Protein AF-A9WIB2-F1 (afdb_monomer)

pLDDT: mean 91.98, std 6.84, range [59.97, 97.75]

Radius of gyration: 13.46 Å; Cα contacts (8 Å, |Δi|>4): 93; chains: 1; bounding box: 33×24×36 Å

Nearest PDB structures (foldseek):
  8hmc-assembly1_C  TM=5.331E-01  e=4.585E+00  Tetrahymena thermophila
  8g9j-assembly1_A  TM=5.058E-01  e=5.652E+00  synthetic construct
  4e6y-assembly1_A  TM=2.421E-01  e=9.052E+00  Vibrio vulnificus CMCP6

Mean predicted aligned error: 3.43 Å

Structure (mmCIF, N/CA/C/O backbone):
data_AF-A9WIB2-F1
#
_entry.id   AF-A9WIB2-F1
#
loop_
_atom_site.group_PDB
_atom_site.id
_atom_site.type_symbol
_atom_site.label_atom_id
_atom_site.label_alt_id
_atom_site.label_comp_id
_atom_site.label_asym_id
_atom_site.label_entity_id
_atom_site.label_seq_id
_atom_site.pdbx_PDB_ins_code
_atom_site.Cartn_x
_atom_site.Cartn_y
_atom_site.Cartn_z
_atom_site.occupancy
_atom_site.B_iso_or_equiv
_atom_site.auth_seq_id
_atom_site.auth_comp_id
_atom_site.auth_asym_id
_atom_site.auth_atom_id
_atom_site.pdbx_PDB_model_num
ATOM 1 N N . MET A 1 1 ? 16.129 -1.186 -16.344 1.00 59.97 1 MET A N 1
ATOM 2 C CA . MET A 1 1 ? 15.666 -0.053 -15.521 1.00 59.97 1 MET A CA 1
ATOM 3 C C . MET A 1 1 ? 16.371 -0.149 -14.188 1.00 59.97 1 MET A C 1
ATOM 5 O O . MET A 1 1 ? 16.435 -1.251 -13.658 1.00 59.97 1 MET A O 1
ATOM 9 N N . ASP A 1 2 ? 16.944 0.943 -13.690 1.00 70.56 2 ASP A N 1
ATOM 10 C CA . ASP A 1 2 ? 17.434 0.971 -12.313 1.00 70.56 2 ASP A CA 1
ATOM 11 C C . ASP A 1 2 ? 16.218 1.041 -11.381 1.00 70.56 2 ASP A C 1
ATOM 13 O O . ASP A 1 2 ? 15.528 2.057 -11.327 1.00 70.56 2 ASP A O 1
ATOM 17 N N . SER A 1 3 ? 15.887 -0.081 -10.741 1.00 80.69 3 SER A N 1
ATOM 18 C CA . SER A 1 3 ? 14.747 -0.174 -9.826 1.00 80.69 3 SER A CA 1
ATOM 19 C C . SER A 1 3 ? 15.053 0.406 -8.446 1.00 80.69 3 SER A C 1
ATOM 21 O O . SER A 1 3 ? 14.131 0.547 -7.646 1.00 80.69 3 SER A O 1
ATOM 23 N N . GLU A 1 4 ? 16.317 0.719 -8.142 1.00 87.06 4 GLU A N 1
ATOM 24 C CA . GLU A 1 4 ? 16.743 1.140 -6.804 1.00 87.06 4 GLU A CA 1
ATOM 25 C C . GLU A 1 4 ? 16.022 2.409 -6.311 1.00 87.06 4 GLU A C 1
ATOM 27 O O . GLU A 1 4 ? 15.551 2.398 -5.172 1.00 87.06 4 GLU A O 1
ATOM 32 N N . PRO A 1 5 ? 15.807 3.459 -7.133 1.00 91.25 5 PRO A N 1
ATOM 33 C CA . PRO A 1 5 ? 15.060 4.639 -6.697 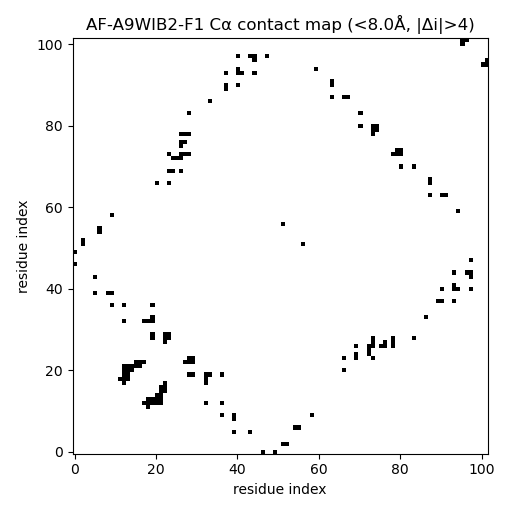1.00 91.25 5 PRO A CA 1
ATOM 34 C C . PRO A 1 5 ? 13.604 4.329 -6.331 1.00 91.25 5 PRO A C 1
ATOM 36 O O . PRO A 1 5 ? 13.073 4.889 -5.375 1.00 91.25 5 PRO A O 1
ATOM 39 N N . ILE A 1 6 ? 12.958 3.418 -7.068 1.00 91.25 6 ILE A N 1
ATOM 40 C CA . ILE A 1 6 ? 11.564 3.027 -6.818 1.00 91.25 6 ILE A CA 1
ATOM 41 C C . ILE A 1 6 ? 11.471 2.157 -5.562 1.00 91.25 6 ILE A C 1
ATOM 43 O O . ILE A 1 6 ? 10.568 2.349 -4.752 1.00 91.25 6 ILE A O 1
ATOM 47 N N . ILE A 1 7 ? 12.416 1.230 -5.376 1.00 92.12 7 ILE A N 1
ATOM 48 C CA . ILE A 1 7 ? 12.519 0.424 -4.153 1.00 92.12 7 ILE A CA 1
ATOM 49 C C . ILE A 1 7 ? 12.688 1.343 -2.947 1.00 92.12 7 ILE A C 1
ATOM 51 O O . ILE A 1 7 ? 11.947 1.210 -1.979 1.00 92.12 7 ILE A O 1
ATOM 55 N N . HIS A 1 8 ? 13.611 2.303 -3.027 1.00 94.25 8 HIS A N 1
ATOM 56 C CA . HIS A 1 8 ? 13.830 3.256 -1.949 1.00 94.25 8 HIS A CA 1
ATOM 57 C C . HIS A 1 8 ? 12.567 4.075 -1.654 1.00 94.25 8 HIS A C 1
ATOM 59 O O . HIS A 1 8 ? 12.190 4.211 -0.495 1.00 94.25 8 HIS A O 1
ATOM 65 N N . ALA A 1 9 ? 11.867 4.560 -2.685 1.00 94.81 9 ALA A N 1
ATOM 66 C CA . ALA A 1 9 ? 10.616 5.296 -2.511 1.00 94.81 9 ALA A CA 1
ATOM 67 C C . ALA A 1 9 ? 9.506 4.446 -1.864 1.00 94.81 9 ALA A C 1
ATOM 69 O O . ALA A 1 9 ? 8.810 4.932 -0.978 1.00 94.81 9 ALA A O 1
ATOM 70 N N . LEU A 1 10 ? 9.368 3.170 -2.244 1.00 94.88 10 LEU A N 1
ATOM 71 C CA . LEU A 1 10 ? 8.441 2.242 -1.585 1.00 94.88 10 LEU A CA 1
ATOM 72 C C . LEU A 1 10 ? 8.816 1.991 -0.122 1.00 94.88 10 LEU A C 1
ATOM 74 O O . LEU A 1 10 ? 7.937 1.898 0.732 1.00 94.88 10 LEU A O 1
ATOM 78 N N . GLU A 1 11 ? 10.107 1.877 0.181 1.00 94.81 11 GLU A N 1
ATOM 79 C CA . GLU A 1 11 ? 10.588 1.722 1.555 1.00 94.81 11 GLU A CA 1
ATOM 80 C C . GLU A 1 11 ? 10.288 2.957 2.404 1.00 94.81 11 GLU A C 1
ATOM 82 O O . GLU A 1 11 ? 9.890 2.808 3.555 1.00 94.81 11 GLU A O 1
ATOM 87 N N . GLN A 1 12 ? 10.369 4.164 1.834 1.00 96.31 12 GLN A N 1
ATOM 88 C CA . GLN A 1 12 ? 9.988 5.391 2.541 1.00 96.31 12 GLN A CA 1
ATOM 89 C C . GLN A 1 12 ? 8.508 5.418 2.954 1.00 96.31 12 GLN A C 1
ATOM 91 O O . GLN A 1 12 ? 8.178 6.049 3.955 1.00 96.31 12 GLN A O 1
ATOM 96 N N . GLU A 1 13 ? 7.611 4.698 2.270 1.00 97.19 13 GLU A N 1
ATOM 97 C CA . GLU A 1 13 ? 6.209 4.604 2.707 1.00 97.19 13 GLU A CA 1
ATOM 98 C C . GLU A 1 13 ? 6.047 3.833 4.035 1.00 97.19 13 GLU A C 1
ATOM 100 O O . GLU A 1 13 ? 5.006 3.938 4.685 1.00 97.19 13 GLU A O 1
ATOM 105 N N . TRP A 1 14 ? 7.072 3.101 4.488 1.00 96.12 14 TRP A N 1
ATOM 106 C CA . TRP A 1 14 ? 7.111 2.442 5.800 1.00 96.12 14 TRP A CA 1
ATOM 107 C C . TRP A 1 14 ? 7.679 3.308 6.922 1.00 96.12 14 TRP A C 1
ATOM 109 O O . TRP A 1 14 ? 7.505 2.960 8.098 1.00 96.12 14 TRP A O 1
ATOM 119 N N . GLU A 1 15 ? 8.340 4.408 6.568 1.00 95.75 15 GLU A N 1
ATOM 120 C CA . GLU A 1 15 ? 9.074 5.256 7.497 1.00 95.75 15 GLU A CA 1
ATOM 121 C C . GLU A 1 15 ? 8.188 6.356 8.090 1.00 95.75 15 GLU A C 1
ATOM 123 O O . GLU A 1 15 ? 7.320 6.947 7.441 1.00 95.75 15 GLU A O 1
ATOM 128 N N . GLN A 1 16 ? 8.410 6.639 9.371 1.00 91.69 16 GLN A N 1
ATOM 129 C CA . GLN A 1 16 ? 7.735 7.733 10.061 1.00 91.69 16 GLN A CA 1
ATOM 130 C C . GLN A 1 16 ? 8.352 9.096 9.694 1.00 91.69 16 GLN A C 1
ATOM 132 O O . GLN A 1 16 ? 9.539 9.169 9.381 1.00 91.69 16 GLN A O 1
ATOM 137 N N . PRO A 1 17 ? 7.590 10.202 9.810 1.00 88.62 17 PRO A N 1
ATOM 138 C CA . PRO A 1 17 ? 6.172 10.265 10.181 1.00 88.62 17 PRO A CA 1
ATOM 139 C C . PRO A 1 17 ? 5.219 10.264 8.973 1.00 88.62 17 PRO A C 1
ATOM 141 O O . PRO A 1 17 ? 4.008 10.220 9.156 1.00 88.62 17 PRO A O 1
ATOM 144 N N . THR A 1 18 ? 5.741 10.350 7.748 1.00 90.19 18 THR A N 1
ATOM 145 C CA . THR A 1 18 ? 4.946 10.664 6.548 1.00 90.19 18 THR A CA 1
ATOM 146 C C . THR A 1 18 ? 4.573 9.460 5.693 1.00 90.19 18 THR A C 1
ATOM 148 O O . THR A 1 18 ? 3.735 9.606 4.803 1.00 90.19 18 THR A O 1
ATOM 151 N N . GLY A 1 19 ? 5.194 8.299 5.908 1.00 96.25 19 GLY A N 1
ATOM 152 C CA . GLY A 1 19 ? 4.931 7.112 5.107 1.00 96.25 19 GLY A CA 1
ATOM 153 C C . GLY A 1 19 ? 3.496 6.617 5.275 1.00 96.25 19 GLY A C 1
ATOM 154 O O . GLY A 1 19 ? 2.991 6.521 6.396 1.00 96.25 19 GLY A O 1
ATOM 155 N N . PHE A 1 20 ? 2.839 6.279 4.166 1.00 97.62 20 PHE A N 1
ATOM 156 C CA . PHE A 1 20 ? 1.468 5.777 4.160 1.00 97.62 20 PHE A CA 1
ATOM 157 C C . PHE A 1 20 ? 1.300 4.576 5.095 1.00 97.62 20 PHE A C 1
ATOM 159 O O . PHE A 1 20 ? 0.411 4.568 5.944 1.00 97.62 20 PHE A O 1
ATOM 166 N N . PHE A 1 21 ? 2.192 3.585 5.014 1.00 97.56 21 PHE A N 1
ATOM 167 C CA . PHE A 1 21 ? 2.133 2.401 5.871 1.00 97.56 21 PHE A CA 1
ATOM 168 C C . PHE A 1 21 ? 2.486 2.712 7.326 1.00 97.56 21 PHE A C 1
ATOM 170 O O . PHE A 1 21 ? 1.974 2.053 8.234 1.00 97.56 21 PHE A O 1
ATOM 177 N N . ALA A 1 22 ? 3.337 3.712 7.570 1.00 96.75 22 ALA A N 1
ATOM 178 C CA . ALA A 1 22 ? 3.632 4.177 8.921 1.00 96.75 22 ALA A CA 1
ATOM 179 C C . ALA A 1 22 ? 2.387 4.783 9.590 1.00 96.75 22 ALA A C 1
ATOM 181 O O . ALA A 1 22 ? 2.090 4.438 10.735 1.00 96.75 22 ALA A O 1
ATOM 182 N N . ARG A 1 23 ? 1.634 5.617 8.863 1.00 95.62 23 ARG A N 1
ATOM 183 C CA . ARG A 1 23 ? 0.371 6.215 9.329 1.00 95.62 23 ARG A CA 1
ATOM 184 C C . ARG A 1 23 ? -0.737 5.177 9.471 1.00 95.62 23 ARG A C 1
ATOM 186 O O . ARG A 1 23 ? -1.370 5.099 10.520 1.00 95.62 23 ARG A O 1
ATOM 193 N N . LEU A 1 24 ? -0.852 4.269 8.502 1.00 95.69 24 LEU A N 1
ATOM 194 C CA . LEU A 1 24 ? -1.803 3.160 8.561 1.00 95.69 24 LEU A CA 1
ATOM 195 C C . LEU A 1 24 ? -1.571 2.276 9.797 1.00 95.69 24 LEU A C 1
ATOM 197 O O . LEU A 1 24 ? -2.518 1.867 10.463 1.00 95.69 24 LEU A O 1
ATOM 201 N N . ARG A 1 25 ? -0.305 2.026 10.165 1.00 94.94 25 ARG A N 1
ATOM 202 C CA . ARG A 1 25 ? 0.057 1.302 11.399 1.00 94.94 25 ARG A CA 1
ATOM 203 C C . ARG A 1 25 ? -0.406 2.024 12.665 1.00 94.94 25 ARG A C 1
ATOM 205 O O . ARG A 1 25 ? -0.706 1.360 13.660 1.00 94.94 25 ARG A O 1
ATOM 212 N N . ALA A 1 26 ? -0.410 3.355 12.639 1.00 93.56 26 ALA A N 1
ATOM 213 C CA . ALA A 1 26 ? -0.902 4.201 13.721 1.00 93.56 26 ALA A CA 1
ATOM 214 C C . ALA A 1 26 ? -2.440 4.289 13.757 1.00 93.56 26 ALA A C 1
ATOM 216 O O . ALA A 1 26 ? -2.979 4.879 14.686 1.00 93.56 26 ALA A O 1
ATOM 217 N N . GLY A 1 27 ? -3.133 3.660 12.800 1.00 93.94 27 GLY A N 1
ATOM 218 C CA . GLY A 1 27 ? -4.588 3.707 12.686 1.00 93.94 27 GLY A CA 1
ATOM 219 C C . GLY A 1 27 ? -5.102 4.973 12.004 1.00 93.94 27 GLY A C 1
ATOM 220 O O . GLY A 1 27 ? -6.274 5.281 12.150 1.00 93.94 27 GLY A O 1
ATOM 221 N N . GLU A 1 28 ? -4.246 5.687 11.268 1.00 94.00 28 GLU A N 1
ATOM 222 C CA . GLU A 1 28 ? -4.629 6.859 10.479 1.00 94.00 28 GLU A CA 1
ATOM 223 C C . GLU A 1 28 ? -4.649 6.513 8.990 1.00 94.00 28 GLU A C 1
ATOM 225 O O . GLU A 1 28 ? -3.634 6.071 8.433 1.00 94.00 28 GLU A O 1
ATOM 230 N N . PHE A 1 29 ? -5.773 6.762 8.321 1.00 95.19 29 PHE A N 1
ATOM 231 C CA . PHE A 1 29 ? -5.847 6.595 6.874 1.00 95.19 29 PHE A CA 1
ATOM 232 C C . PHE A 1 29 ? -5.400 7.872 6.140 1.00 95.19 29 PHE A C 1
ATOM 234 O O . PHE A 1 29 ? -6.054 8.911 6.184 1.00 95.19 29 PHE A O 1
ATOM 241 N N . ASP A 1 30 ? -4.262 7.800 5.442 1.00 94.88 30 ASP A N 1
ATOM 242 C CA . ASP A 1 30 ? -3.707 8.918 4.671 1.00 94.88 30 ASP A CA 1
ATOM 243 C C . ASP A 1 30 ? -4.014 8.786 3.175 1.00 94.88 30 ASP A C 1
ATOM 245 O O . ASP A 1 30 ? -3.291 8.110 2.440 1.00 94.88 30 ASP A O 1
ATOM 249 N N . GLU A 1 31 ? -5.056 9.471 2.707 1.00 95.38 31 GLU A N 1
ATOM 250 C CA . GLU A 1 31 ? -5.449 9.467 1.293 1.00 95.38 31 GLU A CA 1
ATOM 251 C C . GLU A 1 31 ? -4.339 10.004 0.370 1.00 95.38 31 GLU A C 1
ATOM 253 O O . GLU A 1 31 ? -4.072 9.435 -0.689 1.00 95.38 31 GLU A O 1
ATOM 258 N N . ALA A 1 32 ? -3.605 11.040 0.788 1.00 96.12 32 ALA A N 1
ATOM 259 C CA . ALA A 1 32 ? -2.477 11.546 0.006 1.00 96.12 32 ALA A CA 1
ATOM 260 C C . ALA A 1 32 ? -1.337 10.516 -0.059 1.00 96.12 32 ALA A C 1
ATOM 262 O O . ALA A 1 32 ? -0.662 10.392 -1.082 1.00 96.12 32 ALA A O 1
ATOM 263 N N . GLY A 1 33 ? -1.130 9.764 1.024 1.00 96.81 33 GLY A N 1
ATOM 264 C CA . GLY A 1 33 ? -0.202 8.636 1.071 1.00 96.81 33 GLY A CA 1
ATOM 265 C C . GLY A 1 33 ? -0.590 7.498 0.132 1.00 96.81 33 GLY A C 1
ATOM 266 O O . GLY A 1 33 ? 0.268 6.970 -0.577 1.00 96.81 33 GLY A O 1
ATOM 267 N N . LEU A 1 34 ? -1.882 7.179 0.047 1.00 97.44 34 LEU A N 1
ATOM 268 C CA . LEU A 1 34 ? -2.392 6.194 -0.903 1.00 97.44 34 LEU A CA 1
ATOM 269 C C . LEU A 1 34 ? -2.090 6.596 -2.353 1.00 97.44 34 LEU A C 1
ATOM 271 O O . LEU A 1 34 ? -1.599 5.773 -3.124 1.00 97.44 34 LEU A O 1
ATOM 275 N N . GLU A 1 35 ? -2.348 7.847 -2.740 1.00 97.75 35 GLU A N 1
ATOM 276 C CA . GLU A 1 35 ? -2.098 8.297 -4.117 1.00 97.75 35 GLU A CA 1
ATOM 277 C C . GLU A 1 35 ? -0.605 8.265 -4.479 1.00 97.75 35 GLU A C 1
ATOM 279 O O . GLU A 1 35 ? -0.239 7.897 -5.603 1.00 97.75 35 GLU A O 1
ATOM 284 N N . ARG A 1 36 ? 0.284 8.566 -3.519 1.00 96.94 36 ARG A N 1
ATOM 285 C CA . ARG A 1 36 ? 1.732 8.374 -3.709 1.00 96.94 36 ARG A CA 1
ATOM 286 C C . ARG A 1 36 ? 2.070 6.906 -3.943 1.00 96.94 36 ARG A C 1
ATOM 288 O O . ARG A 1 36 ? 2.757 6.596 -4.917 1.00 96.94 36 ARG A O 1
ATOM 295 N N . LEU A 1 37 ? 1.548 6.001 -3.113 1.00 97.56 37 LEU A N 1
ATOM 296 C CA . LEU A 1 37 ? 1.750 4.562 -3.278 1.00 97.56 37 LEU A CA 1
ATOM 297 C C . LEU A 1 37 ? 1.261 4.080 -4.651 1.00 97.56 37 LEU A C 1
ATOM 299 O O . LEU A 1 37 ? 1.994 3.394 -5.360 1.00 97.56 37 LEU A O 1
ATOM 303 N N . LEU A 1 38 ? 0.053 4.461 -5.069 1.00 97.50 38 LEU A N 1
ATOM 304 C CA . LEU A 1 38 ? -0.504 4.072 -6.368 1.00 97.50 38 LEU A CA 1
ATOM 305 C C . LEU A 1 38 ? 0.310 4.623 -7.543 1.00 97.50 38 LEU A C 1
ATOM 307 O O . LEU A 1 38 ? 0.444 3.947 -8.567 1.00 97.50 38 LEU A O 1
ATOM 311 N N . THR A 1 39 ? 0.894 5.812 -7.392 1.00 96.31 39 THR A N 1
ATOM 312 C CA . THR A 1 39 ? 1.821 6.386 -8.374 1.00 96.31 39 THR A CA 1
ATOM 313 C C . THR A 1 39 ? 3.090 5.538 -8.491 1.00 96.31 39 THR A C 1
ATOM 315 O O . THR A 1 39 ? 3.496 5.202 -9.605 1.00 96.31 39 THR A O 1
ATOM 318 N N . LEU A 1 40 ? 3.676 5.118 -7.363 1.00 95.44 40 LEU A N 1
ATOM 319 C CA . LEU A 1 40 ? 4.837 4.219 -7.346 1.00 95.44 40 LEU A CA 1
ATOM 320 C C . LEU A 1 40 ? 4.518 2.869 -7.997 1.00 95.44 40 LEU A C 1
ATOM 322 O O . LEU A 1 40 ? 5.265 2.411 -8.859 1.00 95.44 40 LEU A O 1
ATOM 326 N N . LEU A 1 41 ? 3.384 2.259 -7.644 1.00 95.38 41 LEU A N 1
ATOM 327 C CA . LEU A 1 41 ? 2.950 0.990 -8.232 1.00 95.38 41 LEU A CA 1
ATOM 328 C C . LEU A 1 41 ? 2.697 1.118 -9.742 1.00 95.38 41 LEU A C 1
ATOM 330 O O . LEU A 1 41 ? 3.098 0.247 -10.506 1.00 95.38 41 LEU A O 1
ATOM 334 N N . SER A 1 42 ? 2.113 2.228 -10.196 1.00 94.00 42 SER A N 1
ATOM 335 C CA . SER A 1 42 ? 1.898 2.485 -11.627 1.00 94.00 42 SER A CA 1
ATOM 336 C C . SER A 1 42 ? 3.210 2.630 -12.404 1.00 94.00 42 SER A C 1
ATOM 338 O O . SER A 1 42 ? 3.285 2.205 -13.554 1.00 94.00 42 SER A O 1
ATOM 340 N N . ALA A 1 43 ? 4.249 3.211 -11.795 1.00 92.25 43 ALA A N 1
ATOM 341 C CA . ALA A 1 43 ? 5.570 3.303 -12.415 1.00 92.25 43 ALA A CA 1
ATOM 342 C C . ALA A 1 43 ? 6.233 1.921 -12.568 1.00 92.25 43 ALA 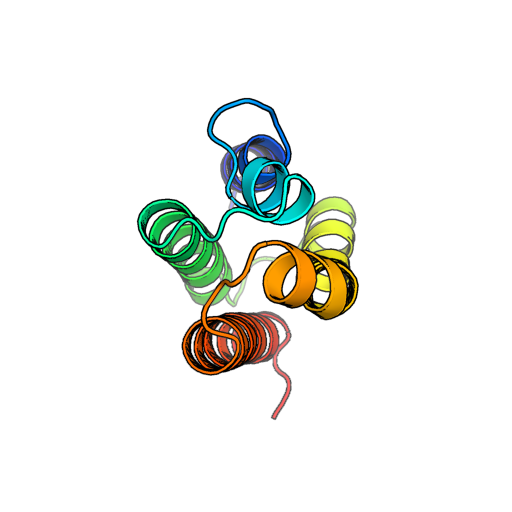A C 1
ATOM 344 O O . ALA A 1 43 ? 6.916 1.676 -13.561 1.00 92.25 43 ALA A O 1
ATOM 345 N N . ILE A 1 44 ? 6.002 1.012 -11.614 1.00 91.19 44 ILE A N 1
ATOM 346 C CA . ILE A 1 44 ? 6.466 -0.382 -11.687 1.00 91.19 44 ILE A CA 1
ATOM 347 C C . ILE A 1 44 ? 5.685 -1.153 -12.748 1.00 91.19 44 ILE A C 1
ATOM 349 O O . ILE A 1 44 ? 6.281 -1.886 -13.524 1.00 91.19 44 ILE A O 1
ATOM 353 N N . GLU A 1 45 ? 4.366 -0.981 -12.804 1.00 88.62 45 G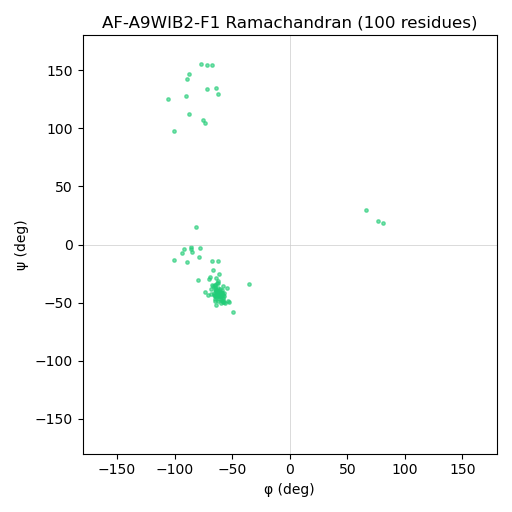LU A N 1
ATOM 354 C CA . GLU A 1 45 ? 3.511 -1.609 -13.815 1.00 88.62 45 GLU A CA 1
ATOM 355 C C . GLU A 1 45 ? 3.989 -1.242 -15.227 1.00 88.62 45 GLU A C 1
ATOM 357 O O . GLU A 1 45 ? 4.301 -2.114 -16.024 1.00 88.62 45 GLU A O 1
ATOM 362 N N . GLN A 1 46 ? 4.209 0.046 -15.505 1.00 86.56 46 GLN A N 1
AT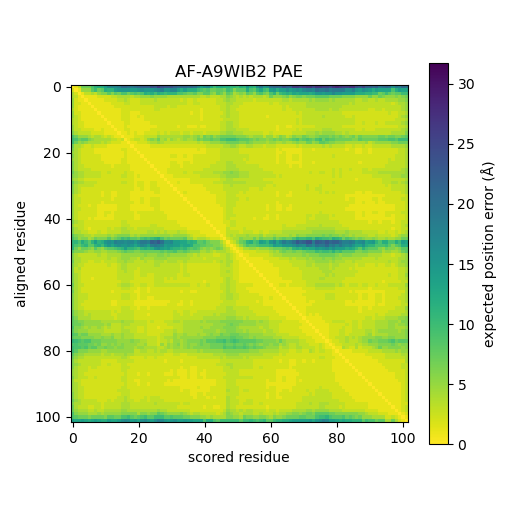OM 363 C CA . GLN A 1 46 ? 4.701 0.523 -16.807 1.00 86.56 46 GLN A CA 1
ATOM 364 C C . GLN A 1 46 ? 6.102 0.003 -17.179 1.00 86.56 46 GLN A C 1
ATOM 366 O O . GLN A 1 46 ? 6.504 0.085 -18.340 1.00 86.56 46 GLN A O 1
ATOM 371 N N . ALA A 1 47 ? 6.838 -0.559 -16.220 1.00 83.31 47 ALA A N 1
ATOM 372 C CA . ALA A 1 47 ? 8.132 -1.192 -16.421 1.00 83.31 47 ALA A CA 1
ATOM 373 C C . ALA A 1 47 ? 8.051 -2.639 -16.949 1.00 83.31 47 ALA A C 1
ATOM 375 O O . ALA A 1 47 ? 9.063 -3.328 -16.857 1.00 83.31 47 ALA A O 1
ATOM 376 N N . HIS A 1 48 ? 6.896 -3.089 -17.468 1.00 65.12 48 HIS A N 1
ATOM 377 C CA . HIS A 1 48 ? 6.517 -4.482 -17.789 1.00 65.12 48 HIS A CA 1
ATOM 378 C C . HIS A 1 48 ? 7.618 -5.431 -18.318 1.00 65.12 48 HIS A C 1
ATOM 380 O O . HIS A 1 48 ? 7.585 -6.616 -17.995 1.00 65.12 48 HIS A O 1
ATOM 386 N N . ASP A 1 49 ? 8.602 -4.953 -19.086 1.00 71.50 49 ASP A N 1
ATOM 387 C CA . ASP A 1 49 ? 9.668 -5.790 -19.669 1.00 71.50 49 ASP A CA 1
ATOM 388 C C . ASP A 1 49 ? 10.941 -5.904 -18.804 1.00 71.50 49 ASP A C 1
ATOM 390 O O . ASP A 1 49 ? 11.888 -6.618 -19.151 1.00 71.50 49 ASP A O 1
ATOM 394 N N . ALA A 1 50 ? 11.010 -5.191 -17.678 1.00 79.88 50 ALA A N 1
ATOM 395 C CA . ALA A 1 50 ? 12.144 -5.240 -16.768 1.00 79.88 50 ALA A CA 1
ATOM 396 C C . ALA A 1 50 ? 11.938 -6.329 -15.697 1.00 79.88 50 ALA A C 1
ATOM 398 O O . ALA A 1 50 ? 10.930 -6.312 -14.989 1.00 79.88 50 ALA A O 1
ATOM 399 N N . PRO A 1 51 ? 12.902 -7.250 -15.502 1.00 83.94 51 PRO A N 1
ATOM 400 C CA . PRO A 1 51 ? 12.805 -8.233 -14.432 1.00 83.94 51 PRO A CA 1
ATOM 401 C C . PRO A 1 51 ? 12.776 -7.535 -13.068 1.00 83.94 51 PRO A C 1
ATOM 403 O O . PRO A 1 51 ? 13.640 -6.712 -12.754 1.00 83.94 51 PRO A O 1
ATOM 406 N N . LEU A 1 52 ? 11.794 -7.895 -12.239 1.00 87.50 52 LEU A N 1
ATOM 407 C CA . LEU A 1 52 ? 11.700 -7.397 -10.872 1.00 87.50 52 LEU A CA 1
ATOM 408 C C . LEU A 1 52 ? 12.793 -8.030 -10.008 1.00 87.50 52 LEU A C 1
ATOM 410 O O . LEU A 1 52 ? 13.007 -9.244 -10.018 1.00 87.50 52 LEU A O 1
ATOM 414 N N . SER A 1 53 ? 13.472 -7.207 -9.211 1.00 89.81 53 SER A N 1
ATOM 415 C CA . SER A 1 53 ? 14.425 -7.715 -8.229 1.00 89.81 53 SER A CA 1
ATOM 416 C C . SER A 1 53 ? 13.699 -8.490 -7.123 1.00 89.81 53 SER A C 1
ATOM 418 O O . SER A 1 53 ? 12.546 -8.211 -6.785 1.00 89.81 53 SER A O 1
ATOM 420 N N . ARG A 1 54 ? 14.397 -9.432 -6.478 1.00 90.25 54 ARG A N 1
ATOM 421 C CA . ARG A 1 54 ? 13.857 -10.174 -5.324 1.00 90.25 54 ARG A CA 1
ATOM 422 C C . ARG A 1 54 ? 13.354 -9.242 -4.213 1.00 90.25 54 ARG A C 1
ATOM 424 O O . ARG A 1 54 ? 12.349 -9.544 -3.578 1.00 90.25 54 ARG A O 1
ATOM 431 N N . ARG A 1 55 ? 14.053 -8.123 -3.982 1.00 91.38 55 ARG A N 1
ATOM 432 C CA . ARG A 1 55 ? 13.686 -7.109 -2.980 1.00 91.38 55 ARG A CA 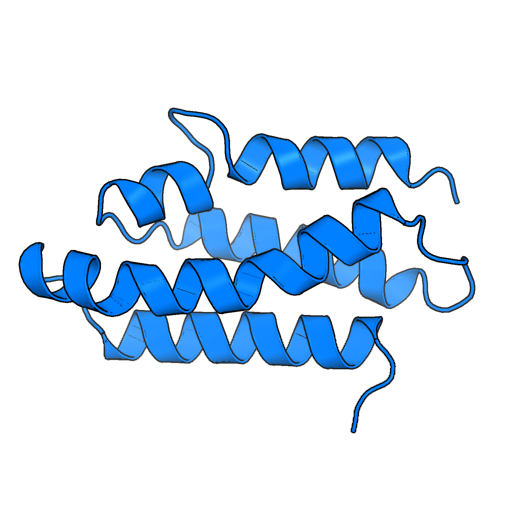1
ATOM 433 C C . ARG A 1 55 ? 12.369 -6.425 -3.343 1.00 91.38 55 ARG A C 1
ATOM 435 O O . ARG A 1 55 ? 11.506 -6.312 -2.483 1.00 91.38 55 ARG A O 1
ATOM 442 N N . MET A 1 56 ? 12.185 -6.063 -4.615 1.00 92.06 56 MET A N 1
ATOM 443 C CA . MET A 1 56 ? 10.928 -5.495 -5.106 1.00 92.06 56 MET A CA 1
ATOM 444 C C . MET A 1 56 ? 9.762 -6.467 -4.904 1.00 92.06 56 MET A C 1
ATOM 446 O O . MET A 1 56 ? 8.753 -6.099 -4.314 1.00 92.06 56 MET A O 1
ATOM 450 N N . VAL A 1 57 ? 9.916 -7.727 -5.324 1.00 91.38 57 VAL A N 1
ATOM 451 C CA . VAL A 1 57 ? 8.863 -8.747 -5.165 1.00 91.38 57 VAL A CA 1
ATOM 452 C C . VAL A 1 57 ? 8.477 -8.926 -3.695 1.00 91.38 57 VAL A C 1
ATOM 454 O O . VAL A 1 57 ? 7.292 -8.969 -3.378 1.00 91.38 57 VAL A O 1
ATOM 457 N N . ALA A 1 58 ? 9.463 -8.981 -2.792 1.00 91.94 58 ALA A N 1
ATOM 458 C CA . ALA A 1 58 ? 9.211 -9.106 -1.358 1.00 91.94 58 ALA A CA 1
ATOM 459 C C . ALA A 1 58 ? 8.391 -7.930 -0.799 1.00 91.94 58 ALA A C 1
ATOM 461 O O . ALA A 1 58 ? 7.465 -8.158 -0.024 1.00 91.94 58 ALA A O 1
ATOM 462 N N . LEU A 1 59 ? 8.694 -6.695 -1.218 1.00 92.88 59 LEU A N 1
ATOM 463 C CA . LEU A 1 59 ? 7.923 -5.512 -0.831 1.00 92.88 59 LEU A CA 1
ATOM 464 C C . LEU A 1 59 ? 6.491 -5.585 -1.371 1.00 92.88 59 LEU A C 1
ATOM 466 O O . LEU A 1 59 ? 5.542 -5.474 -0.599 1.00 92.88 59 LEU A O 1
ATOM 470 N N . LEU A 1 60 ? 6.332 -5.834 -2.673 1.00 94.00 60 LEU A N 1
ATOM 471 C CA . LEU A 1 60 ? 5.030 -5.873 -3.346 1.00 94.00 60 LEU A CA 1
ATOM 472 C C . LEU A 1 60 ? 4.085 -6.920 -2.746 1.00 94.00 60 LEU A C 1
ATOM 474 O O . LEU A 1 60 ? 2.909 -6.638 -2.533 1.00 94.00 60 LEU A O 1
ATOM 478 N N . TRP A 1 61 ? 4.595 -8.110 -2.425 1.00 92.25 61 TRP A N 1
ATOM 479 C CA . TRP A 1 61 ? 3.806 -9.163 -1.778 1.00 92.25 61 TRP A CA 1
ATOM 480 C C . TRP A 1 61 ? 3.416 -8.840 -0.339 1.00 92.25 61 TRP A C 1
ATOM 482 O O . TRP A 1 61 ? 2.392 -9.327 0.141 1.00 92.25 61 TRP A O 1
ATOM 492 N N . PHE A 1 62 ? 4.212 -8.033 0.360 1.00 95.69 62 PHE A N 1
ATOM 493 C CA . PHE A 1 62 ? 3.934 -7.702 1.750 1.00 95.69 62 PHE A CA 1
ATOM 494 C C . PHE A 1 62 ? 2.868 -6.611 1.905 1.00 95.69 62 PHE A C 1
ATOM 496 O O . PHE A 1 62 ? 2.110 -6.644 2.872 1.00 95.69 62 PHE A O 1
ATOM 503 N N . ILE A 1 63 ? 2.761 -5.687 0.945 1.00 96.75 63 ILE A N 1
ATOM 504 C CA . ILE A 1 63 ? 1.808 -4.564 0.967 1.00 96.75 63 ILE A CA 1
ATOM 505 C C . ILE A 1 63 ? 0.359 -4.992 1.281 1.00 96.75 63 ILE A C 1
ATOM 507 O O . ILE A 1 63 ? -0.187 -4.502 2.272 1.00 96.75 63 ILE A O 1
ATOM 511 N N . PRO A 1 64 ? -0.290 -5.889 0.508 1.00 95.94 64 PRO A N 1
ATOM 512 C CA . PRO A 1 64 ? -1.703 -6.196 0.722 1.00 95.94 64 PRO A CA 1
ATOM 513 C C . PRO A 1 64 ? -1.918 -6.937 2.042 1.00 95.94 64 PRO A C 1
ATOM 515 O O . PRO A 1 64 ? -2.864 -6.642 2.769 1.00 95.94 64 PRO A O 1
ATOM 518 N N . LEU A 1 65 ? -0.996 -7.839 2.399 1.00 96.19 65 LEU A N 1
ATOM 519 C CA . LEU A 1 65 ? -1.020 -8.536 3.680 1.00 96.19 65 LEU A CA 1
ATOM 520 C C . LEU A 1 65 ? -0.981 -7.535 4.839 1.00 96.19 65 LEU A C 1
ATOM 522 O O . LEU A 1 65 ? -1.829 -7.570 5.728 1.00 96.19 65 LEU A O 1
ATOM 526 N N . PHE A 1 66 ? -0.043 -6.592 4.797 1.00 97.12 66 PHE A N 1
ATOM 527 C CA . PHE A 1 66 ? 0.070 -5.573 5.826 1.00 97.12 66 PHE A CA 1
ATOM 528 C C . PHE A 1 66 ? -1.168 -4.682 5.915 1.00 97.12 66 PHE A C 1
ATOM 530 O O . PHE A 1 66 ? -1.636 -4.430 7.027 1.00 97.12 66 PHE A O 1
ATOM 537 N N . MET A 1 67 ? -1.704 -4.229 4.775 1.00 97.19 67 MET A N 1
ATOM 538 C CA . MET A 1 67 ? -2.924 -3.423 4.746 1.00 97.19 67 MET A CA 1
ATOM 539 C C . MET A 1 67 ? -4.071 -4.172 5.427 1.00 97.19 67 MET A C 1
ATOM 541 O O . MET A 1 67 ? -4.683 -3.627 6.341 1.00 97.19 67 MET A O 1
ATOM 545 N N . THR A 1 68 ? -4.309 -5.442 5.076 1.00 96.06 68 THR A N 1
ATOM 546 C CA . THR A 1 68 ? -5.391 -6.233 5.693 1.00 96.06 68 THR A CA 1
ATOM 547 C C . THR A 1 68 ? -5.266 -6.341 7.213 1.00 96.06 68 THR A C 1
ATOM 549 O O . THR A 1 68 ? -6.274 -6.269 7.912 1.00 96.06 68 THR A O 1
ATOM 552 N N . TRP A 1 69 ? -4.044 -6.430 7.749 1.00 95.81 69 TRP A N 1
ATOM 553 C CA . TRP A 1 69 ? -3.809 -6.454 9.196 1.00 95.81 69 TRP A CA 1
ATOM 554 C C . TRP A 1 69 ? -4.165 -5.144 9.907 1.00 95.81 69 TRP A C 1
ATOM 556 O O . TRP A 1 69 ? -4.388 -5.162 11.114 1.00 95.81 69 TRP A O 1
ATOM 566 N N . GLN A 1 70 ? -4.214 -4.010 9.201 1.00 94.94 70 GLN A N 1
ATOM 567 C CA . GLN A 1 70 ? -4.551 -2.720 9.816 1.00 94.94 70 GLN A CA 1
ATOM 568 C C . GLN A 1 70 ? -6.063 -2.476 9.897 1.00 94.94 70 GLN A C 1
ATOM 570 O O . GLN A 1 70 ? -6.489 -1.521 10.540 1.00 94.94 70 GLN A O 1
ATOM 575 N N . ARG A 1 71 ? -6.882 -3.355 9.307 1.00 94.00 71 ARG A N 1
ATOM 576 C CA . ARG A 1 71 ? -8.343 -3.228 9.283 1.00 94.00 71 ARG A CA 1
ATOM 577 C C . ARG A 1 71 ? -8.953 -3.037 10.673 1.00 94.00 71 ARG A C 1
ATOM 579 O O . ARG A 1 71 ? -9.750 -2.128 10.866 1.00 94.00 71 ARG A O 1
ATOM 586 N N . GLU A 1 72 ? -8.581 -3.883 11.633 1.00 90.25 72 GLU A N 1
ATOM 587 C CA . GLU A 1 72 ? -9.114 -3.809 13.003 1.00 90.25 72 GLU A CA 1
ATOM 588 C C . GLU A 1 72 ? -8.714 -2.496 13.687 1.00 90.25 72 GLU A C 1
ATOM 590 O O . GLU A 1 72 ? -9.548 -1.848 14.312 1.00 90.25 72 GLU A O 1
ATOM 595 N N . ARG A 1 73 ? -7.472 -2.043 13.476 1.00 90.94 73 ARG A N 1
ATOM 596 C CA . ARG A 1 73 ? -6.967 -0.788 14.051 1.00 90.94 73 ARG A CA 1
ATOM 597 C C . ARG A 1 73 ? -7.708 0.438 13.530 1.00 90.94 73 ARG A C 1
ATOM 599 O O . ARG A 1 73 ? -8.005 1.334 14.308 1.00 90.94 73 ARG A O 1
ATOM 606 N N . LEU A 1 74 ? -8.014 0.478 12.234 1.00 92.56 74 LEU A N 1
ATOM 607 C CA . LEU A 1 74 ? -8.784 1.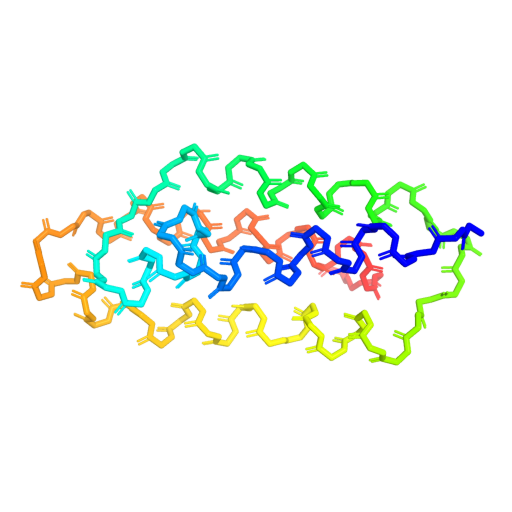573 11.637 1.00 92.56 74 LEU A CA 1
ATOM 608 C C . LEU A 1 74 ? -10.189 1.658 12.246 1.00 92.56 74 LEU A C 1
ATOM 610 O O . LEU A 1 74 ? -10.641 2.739 12.615 1.00 92.56 74 LEU A O 1
ATOM 614 N N . VAL A 1 75 ? -10.843 0.509 12.444 1.00 91.31 75 VAL A N 1
ATOM 615 C CA . VAL A 1 75 ? -12.150 0.449 13.115 1.00 91.31 75 VAL A CA 1
ATOM 616 C C . VAL A 1 75 ? -12.058 0.964 14.554 1.00 91.31 75 VAL A C 1
ATOM 618 O O . VAL A 1 75 ? -12.917 1.735 14.977 1.00 91.31 75 VAL A O 1
ATOM 621 N N . GLU A 1 76 ? -11.015 0.588 15.299 1.00 91.81 76 GLU A N 1
ATOM 622 C CA . GLU A 1 76 ? -10.785 1.080 16.667 1.00 91.81 76 GLU A CA 1
ATOM 623 C C . GLU A 1 76 ? -10.57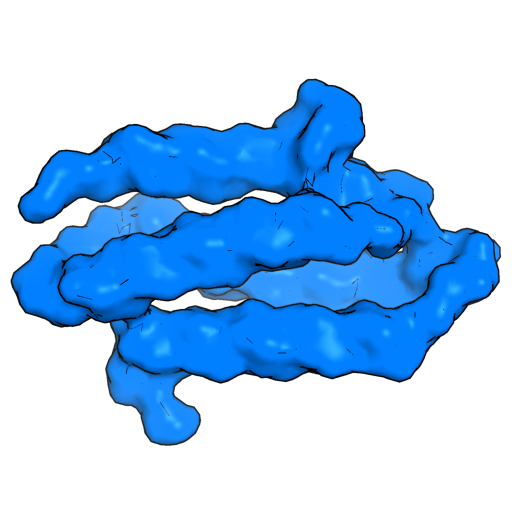2 2.601 16.734 1.00 91.81 76 GLU A C 1
ATOM 625 O O . GLU A 1 76 ? -10.957 3.220 17.725 1.00 91.81 76 GLU A O 1
ATOM 630 N N . GLN A 1 77 ? -9.996 3.209 15.691 1.00 92.38 77 GLN A N 1
ATOM 631 C CA . GLN A 1 77 ? -9.816 4.663 15.584 1.00 92.38 77 GLN A CA 1
ATOM 632 C C . GLN A 1 77 ? -11.036 5.398 14.997 1.00 92.38 77 GLN A C 1
ATOM 634 O O . GLN A 1 77 ? -11.038 6.625 14.932 1.00 92.38 77 GLN A O 1
ATOM 639 N N . GLY A 1 78 ? -12.096 4.676 14.617 1.00 90.81 78 GLY A N 1
ATOM 640 C CA . GLY A 1 78 ? -13.313 5.264 14.051 1.00 90.81 78 GLY A CA 1
ATOM 641 C C . GLY A 1 78 ? -13.184 5.699 12.588 1.00 90.81 78 GLY A C 1
ATOM 642 O O . GLY A 1 78 ? -13.982 6.518 12.134 1.00 90.81 78 GLY A O 1
ATOM 643 N N . GLU A 1 79 ? -12.200 5.165 11.864 1.00 91.50 79 GLU A N 1
ATOM 644 C CA . GLU A 1 79 ? -11.998 5.414 10.434 1.00 91.50 79 GLU A CA 1
ATOM 645 C C . GLU A 1 79 ? -13.074 4.726 9.579 1.00 91.50 79 GLU A C 1
ATOM 647 O O . GLU A 1 79 ? -13.649 3.698 9.958 1.00 91.50 79 GLU A O 1
ATOM 652 N N . ASP A 1 80 ? -13.330 5.273 8.387 1.00 89.88 80 ASP A N 1
ATOM 653 C CA . ASP A 1 80 ? -14.265 4.665 7.442 1.00 89.88 80 ASP A CA 1
ATOM 654 C C . ASP A 1 80 ? -13.654 3.432 6.765 1.00 89.88 80 ASP A C 1
ATOM 656 O O . ASP A 1 80 ? -12.807 3.506 5.869 1.00 89.88 80 ASP A O 1
ATOM 660 N N . LEU A 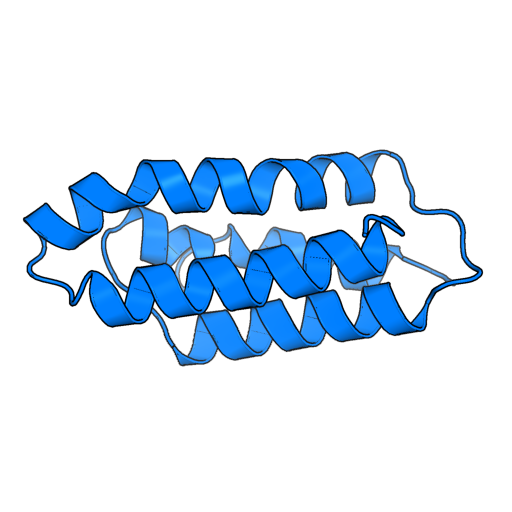1 81 ? -14.155 2.268 7.172 1.00 91.75 81 LEU A N 1
ATOM 661 C CA . LEU A 1 81 ? -13.732 0.995 6.619 1.00 91.75 81 LEU A CA 1
ATOM 662 C C . LEU A 1 81 ? -14.069 0.856 5.126 1.00 91.75 81 LEU A C 1
ATOM 664 O O . LEU A 1 81 ? -13.350 0.156 4.417 1.00 91.75 81 LEU A O 1
ATOM 668 N N . HIS A 1 82 ? -15.123 1.507 4.625 1.00 94.00 82 HIS A N 1
ATOM 669 C CA . HIS A 1 82 ? -15.464 1.427 3.206 1.00 94.00 82 HIS A CA 1
ATOM 670 C C . HIS A 1 82 ? -14.378 2.063 2.333 1.00 94.00 82 HIS A C 1
ATOM 672 O O . HIS A 1 82 ? -13.871 1.406 1.423 1.00 94.00 82 HIS A O 1
ATOM 678 N N . THR A 1 83 ? -13.949 3.280 2.681 1.00 92.38 83 THR A N 1
ATOM 679 C CA . THR A 1 83 ? -12.846 3.985 2.011 1.00 92.38 83 THR A CA 1
ATOM 680 C C . THR A 1 83 ? -11.550 3.163 2.033 1.00 92.38 83 THR A C 1
ATOM 682 O O . TH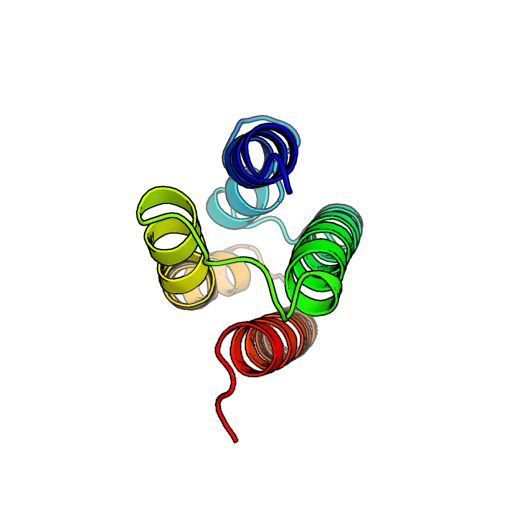R A 1 83 ? -10.852 3.047 1.021 1.00 92.38 83 THR A O 1
ATOM 685 N N . PHE A 1 84 ? -11.237 2.519 3.161 1.00 95.50 84 PHE A N 1
ATOM 686 C CA . PHE A 1 84 ? -10.068 1.645 3.258 1.00 95.50 84 PHE A CA 1
ATOM 687 C C . PHE A 1 84 ? -10.161 0.405 2.349 1.00 95.50 84 PHE A C 1
ATOM 689 O O . PHE A 1 84 ? -9.182 0.051 1.689 1.00 95.50 84 PHE A O 1
ATOM 696 N N . GLU A 1 85 ? -11.316 -0.260 2.289 1.00 96.00 85 GLU A N 1
ATOM 697 C CA . GLU A 1 85 ? -11.509 -1.441 1.433 1.00 96.00 85 GLU A CA 1
ATOM 698 C C . GLU A 1 85 ? -11.401 -1.081 -0.057 1.00 96.00 85 GLU A C 1
ATOM 700 O O . GLU A 1 85 ? -10.785 -1.810 -0.837 1.00 96.00 85 GLU A O 1
ATOM 705 N N . GLU A 1 86 ? -11.923 0.079 -0.466 1.00 96.50 86 GLU A N 1
ATOM 706 C CA . GLU A 1 86 ? -11.721 0.596 -1.824 1.00 96.50 86 GLU A CA 1
ATOM 707 C C . GLU A 1 86 ? -10.238 0.840 -2.126 1.00 96.50 86 GLU A C 1
ATOM 709 O O . GLU A 1 86 ? -9.740 0.453 -3.188 1.00 96.50 86 GLU A O 1
ATOM 714 N N . ALA A 1 87 ? -9.499 1.422 -1.180 1.00 96.44 87 ALA A N 1
ATOM 715 C CA . ALA A 1 87 ? -8.062 1.626 -1.307 1.00 96.44 87 ALA A CA 1
ATOM 716 C C . ALA A 1 87 ? -7.288 0.307 -1.435 1.00 96.44 87 ALA A C 1
ATOM 718 O O . ALA A 1 87 ? -6.423 0.181 -2.308 1.00 96.44 87 ALA A O 1
ATOM 719 N N . LEU A 1 88 ? -7.623 -0.696 -0.619 1.00 97.31 88 LEU A N 1
ATOM 720 C CA . LEU A 1 88 ? -7.038 -2.032 -0.701 1.00 97.31 88 LEU A CA 1
ATOM 721 C C . LEU A 1 88 ? -7.293 -2.669 -2.073 1.00 97.31 88 LEU A C 1
ATOM 723 O O . LEU A 1 88 ? -6.360 -3.195 -2.682 1.00 97.31 88 LEU A O 1
ATOM 727 N N . HIS A 1 89 ? -8.514 -2.569 -2.605 1.00 97.31 89 HIS A N 1
ATOM 728 C CA . HIS A 1 89 ? -8.828 -3.060 -3.949 1.00 97.31 89 HIS A CA 1
ATOM 729 C C . HIS A 1 89 ? -8.023 -2.344 -5.041 1.00 97.31 89 HIS A C 1
ATOM 731 O O . HIS A 1 89 ? -7.495 -2.996 -5.943 1.00 97.31 89 HIS A O 1
ATOM 737 N N . ARG A 1 90 ? -7.872 -1.015 -4.957 1.00 97.69 90 ARG A N 1
ATOM 738 C CA . ARG A 1 90 ? -7.053 -0.239 -5.908 1.00 97.69 90 ARG A CA 1
ATOM 739 C C . ARG A 1 90 ? -5.595 -0.703 -5.899 1.00 97.69 90 ARG A C 1
ATOM 741 O O . ARG A 1 90 ? -5.005 -0.875 -6.966 1.00 97.69 90 ARG A O 1
ATOM 748 N N . VAL A 1 91 ? -5.032 -0.945 -4.715 1.00 97.44 91 VAL A N 1
ATOM 749 C CA . VAL A 1 91 ? -3.668 -1.466 -4.555 1.00 97.44 91 VAL A CA 1
ATOM 750 C C . VAL A 1 91 ? -3.549 -2.884 -5.118 1.00 97.44 91 VAL A C 1
ATOM 752 O O . VAL A 1 91 ? -2.635 -3.143 -5.898 1.00 97.44 91 VAL A O 1
ATOM 755 N N . LEU A 1 92 ? -4.481 -3.785 -4.794 1.00 96.50 92 LEU A N 1
ATOM 756 C CA . LEU A 1 92 ? -4.492 -5.156 -5.319 1.00 96.50 92 LEU A CA 1
ATOM 757 C C . LEU A 1 92 ? -4.534 -5.187 -6.848 1.00 96.50 92 LEU A C 1
ATOM 759 O O . LEU A 1 92 ? -3.734 -5.893 -7.453 1.00 96.50 92 LEU A O 1
ATOM 763 N N . ASN A 1 93 ? -5.379 -4.367 -7.476 1.00 95.56 93 ASN A N 1
ATOM 764 C CA . ASN A 1 93 ? -5.460 -4.286 -8.936 1.00 95.56 93 ASN A CA 1
ATOM 765 C C . ASN A 1 93 ? -4.121 -3.878 -9.565 1.00 95.56 93 ASN A C 1
ATOM 767 O O . ASN A 1 93 ? -3.709 -4.455 -10.570 1.00 95.56 93 ASN A O 1
ATOM 771 N N . LYS A 1 94 ? -3.403 -2.927 -8.953 1.00 94.62 94 LYS A N 1
ATOM 772 C CA . LYS A 1 94 ? -2.054 -2.556 -9.404 1.00 94.62 94 LYS A CA 1
ATOM 773 C C . LYS A 1 94 ? -1.050 -3.685 -9.230 1.00 94.62 94 LYS A C 1
ATOM 775 O O . LYS A 1 94 ? -0.243 -3.928 -10.122 1.00 94.62 94 LYS A O 1
ATOM 780 N N . LEU A 1 95 ? -1.104 -4.397 -8.109 1.00 94.56 95 LEU A N 1
ATOM 781 C CA . LEU A 1 95 ? -0.230 -5.542 -7.868 1.00 94.56 95 LEU A CA 1
ATOM 782 C C . LEU A 1 95 ? -0.493 -6.679 -8.860 1.00 94.56 95 LEU A C 1
ATOM 784 O O . LEU A 1 95 ? 0.461 -7.282 -9.343 1.00 94.56 95 LEU A O 1
ATOM 788 N N . TYR A 1 96 ? -1.752 -6.944 -9.209 1.00 92.81 96 TYR A N 1
ATOM 789 C CA . TYR A 1 96 ? -2.102 -7.937 -10.225 1.00 92.81 96 TYR A CA 1
ATOM 790 C C . TYR A 1 96 ? -1.562 -7.551 -11.603 1.00 92.81 96 TYR A C 1
ATOM 792 O O . TYR A 1 96 ? -0.925 -8.387 -12.246 1.00 92.81 96 TYR A O 1
ATOM 800 N N . GLY A 1 97 ? -1.693 -6.279 -11.997 1.00 91.50 97 GLY A N 1
ATOM 801 C CA . GLY A 1 97 ? -1.100 -5.751 -13.230 1.00 91.50 97 GLY A CA 1
ATOM 802 C C . GLY A 1 97 ? 0.423 -5.912 -13.278 1.00 91.50 97 GLY A C 1
ATOM 803 O O . GLY A 1 97 ? 0.962 -6.416 -14.262 1.00 91.50 97 GLY A O 1
ATOM 804 N N . ILE A 1 98 ? 1.122 -5.582 -12.185 1.00 91.75 98 ILE A N 1
ATOM 805 C CA . ILE A 1 98 ? 2.583 -5.747 -12.074 1.00 91.75 98 ILE A CA 1
ATOM 806 C C . ILE A 1 98 ? 3.001 -7.223 -12.173 1.00 91.75 98 ILE A C 1
ATOM 808 O O . ILE A 1 98 ? 4.010 -7.543 -12.799 1.00 91.75 98 ILE A O 1
ATOM 812 N N . LEU A 1 99 ? 2.258 -8.123 -11.525 1.00 87.62 99 LEU A N 1
ATOM 813 C CA . LEU A 1 99 ? 2.598 -9.547 -11.440 1.00 87.62 99 LEU A CA 1
ATOM 814 C C . LEU A 1 99 ? 2.087 -10.371 -12.634 1.00 87.62 99 LEU A C 1
ATOM 816 O O . LEU A 1 99 ? 2.377 -11.566 -12.703 1.00 87.62 99 LEU A O 1
ATOM 820 N N . GLY A 1 100 ? 1.339 -9.761 -13.560 1.00 85.81 100 GLY A N 1
ATOM 821 C CA . GLY A 1 100 ? 0.735 -10.450 -14.702 1.00 85.81 100 GLY A CA 1
ATOM 822 C C . GLY A 1 100 ? -0.348 -11.456 -14.301 1.00 85.81 100 GLY A C 1
ATOM 823 O O . GLY A 1 100 ? -0.514 -12.479 -14.968 1.00 85.81 100 GLY A O 1
ATOM 824 N N . LEU A 1 101 ? -1.042 -11.202 -13.189 1.00 83.81 101 LEU A N 1
ATOM 825 C CA . LEU A 1 101 ? -2.152 -12.027 -12.714 1.00 83.81 101 LEU A CA 1
ATOM 826 C C . LEU A 1 101 ? -3.478 -11.561 -13.350 1.00 83.81 101 LEU A C 1
ATOM 828 O O . LEU A 1 101 ? -3.613 -10.367 -13.623 1.00 83.81 101 LEU A O 1
ATOM 832 N N . PRO A 1 102 ? -4.419 -12.490 -13.621 1.00 68.50 102 PRO A N 1
ATOM 833 C CA . PRO A 1 102 ? -5.719 -12.174 -14.214 1.00 68.50 102 PRO A CA 1
ATOM 834 C C . PRO A 1 102 ? -6.631 -11.364 -13.287 1.00 68.50 102 PRO A C 1
ATOM 836 O O . PRO A 1 102 ? -6.490 -11.489 -12.048 1.00 68.50 102 PRO A O 1
#

Foldseek 3Di:
DPCVVLLVQLVCLCDPDPRQLVCLQVLHHDPVNLVSVLVSLVVLLVVQVDDDDPSRVVSLVVVLVSLVVSLVSNVVVVHDSVVSVVSSVSSVVSSCSNVVHD

Sequence (102 aa):
MDSEPIIHALEQEWEQPTGFFARLRAGEFDEAGLERLLTLLSAIEQAHDAPLSRRMVALLWFIPLFMTWQRERLVEQGEDLHTFEEALHRVLNKLYGILGLP

Organism: Chloroflexus aurantiacus (strain ATCC 29366 / DSM 635 / J-10-fl) (NCBI:txid324602)

Solvent-accessible surface area (backbone atoms only — not comparable to full-atom values): 5802 Å² total; per-residue (Å²): 124,87,57,62,67,58,49,52,55,59,53,47,28,59,35,79,84,75,10,32,55,33,30,35,74,73,30,40,88,48,67,72,31,50,54,52,51,53,51,55,44,50,57,55,34,76,40,74,89,53,85,79,51,73,69,51,53,56,51,62,66,42,49,64,59,55,54,60,68,33,51,66,46,22,54,76,64,69,48,66,62,67,65,51,52,53,51,51,51,57,51,50,54,44,51,28,61,55,70,71,50,133

Secondary structure (DSSP, 8-state):
---HHHHHHHHHTTSTTT-HHHHHHTT---HHHHHHHHHHHHHHHTTTTSPPPHHHHHHHHHHHHHHHHTHHHHHHTT--HHHHHHHHHHHHHHHHHHHT--